Protein AF-A0A8S9TMM4-F1 (afdb_monomer)

Foldseek 3Di:
DVVCPPPVNVVQLVVQDPQDQQDDDPVDPCSVVVRLVSCVVSLVSLCVPPVRVVVRDDPVVNVVSVVVNVVVVLVVVLVVVVPDPPCDPVNVVVSLVVVCVVPVVCVVVPPCVVPPDD

Sequence (118 aa):
MVGLRQENNFAKLRKHTGLLPVKRNVTHWSSTFTMIPRYIRIRSEIKKVETVEELIQTSAKHRKIFDLIKQRKKFESSCLRLQRDGTYMAEIQVMVDALIAEFPVLEGYSYDCAATCI

Solvent-accessible surface area (backbone atoms only — not comparable to full-atom values): 7216 Å² total; per-residue (Å²): 112,73,72,57,66,38,67,71,48,33,60,57,46,51,76,73,37,94,72,70,89,60,73,75,43,88,90,41,72,64,33,53,67,55,28,55,65,48,46,65,68,42,51,71,51,41,65,76,37,76,96,47,38,86,73,54,71,54,71,69,58,48,49,54,51,54,53,52,50,56,54,47,54,54,52,51,55,52,53,58,51,67,72,38,89,88,66,48,70,70,57,51,50,54,54,51,54,54,48,27,74,76,38,61,84,46,54,73,70,74,62,59,78,76,77,74,80,126

Structure (mmCIF, N/CA/C/O backbone):
data_AF-A0A8S9TMM4-F1
#
_entry.id   AF-A0A8S9TMM4-F1
#
loop_
_atom_site.group_PDB
_atom_site.id
_atom_site.type_symbol
_atom_site.label_atom_id
_atom_site.label_alt_id
_atom_site.label_comp_id
_atom_site.label_asym_id
_atom_site.label_entity_id
_atom_site.label_seq_id
_atom_site.pdbx_PDB_ins_code
_atom_site.Cartn_x
_atom_site.Cartn_y
_atom_site.Cartn_z
_atom_site.occupancy
_atom_site.B_iso_or_equiv
_atom_site.auth_seq_id
_atom_site.auth_comp_id
_atom_site.auth_asym_id
_atom_site.auth_atom_id
_atom_site.pdbx_PDB_model_num
ATOM 1 N N . MET A 1 1 ? -1.400 -2.514 13.914 1.00 67.56 1 MET A N 1
ATOM 2 C CA . MET A 1 1 ? -2.578 -3.409 13.774 1.00 67.56 1 MET A CA 1
ATOM 3 C C . MET A 1 1 ? -2.574 -4.610 14.721 1.00 67.56 1 MET A C 1
ATOM 5 O O . MET A 1 1 ? -3.593 -5.278 14.792 1.00 67.56 1 MET A O 1
ATOM 9 N N . VAL A 1 2 ? -1.491 -4.913 15.449 1.00 75.94 2 VAL A N 1
ATOM 10 C CA . VAL A 1 2 ? -1.461 -6.086 16.346 1.00 75.94 2 VAL A CA 1
ATOM 11 C C . VAL A 1 2 ? -2.536 -6.000 17.440 1.00 75.94 2 VAL A C 1
ATOM 13 O O . VAL A 1 2 ? -3.242 -6.978 17.649 1.00 75.94 2 VAL A O 1
ATOM 16 N N . GLY A 1 3 ? -2.749 -4.819 18.034 1.00 78.44 3 GLY A N 1
ATOM 17 C CA . GLY A 1 3 ? -3.767 -4.619 19.077 1.00 78.44 3 GLY A CA 1
ATOM 18 C C . GLY A 1 3 ? -5.225 -4.802 18.625 1.00 78.44 3 GLY A C 1
ATOM 19 O O . GLY A 1 3 ? -6.063 -5.184 19.432 1.00 78.44 3 GLY A O 1
ATOM 20 N N . LEU A 1 4 ? -5.530 -4.650 17.328 1.00 78.19 4 LEU A N 1
ATOM 21 C CA . LEU A 1 4 ? -6.872 -4.926 16.776 1.00 78.19 4 LEU A CA 1
ATOM 22 C C . LEU A 1 4 ? -7.211 -6.423 16.746 1.00 78.19 4 LEU A C 1
ATOM 24 O O . LEU A 1 4 ? -8.367 -6.786 16.558 1.00 78.19 4 LEU A O 1
ATOM 28 N N . ARG A 1 5 ? -6.201 -7.293 16.868 1.00 79.81 5 ARG A N 1
ATOM 29 C CA . ARG A 1 5 ? -6.376 -8.751 16.878 1.00 79.81 5 ARG A CA 1
ATOM 30 C C . ARG A 1 5 ? -6.551 -9.321 18.281 1.00 79.81 5 ARG A C 1
ATOM 32 O O . ARG A 1 5 ? -6.787 -10.514 18.398 1.00 79.81 5 ARG A O 1
ATOM 39 N N . GLN A 1 6 ? -6.405 -8.502 19.321 1.00 85.00 6 GLN A N 1
ATOM 40 C CA . GLN A 1 6 ? -6.726 -8.928 20.680 1.00 85.00 6 GLN A CA 1
ATOM 41 C C . GLN A 1 6 ? -8.215 -9.250 20.765 1.00 85.00 6 GLN A C 1
ATOM 43 O O . GLN A 1 6 ? -9.029 -8.512 20.218 1.00 85.00 6 GLN A O 1
ATOM 48 N N . GLU A 1 7 ? -8.561 -10.321 21.469 1.00 84.38 7 GLU A N 1
ATOM 49 C CA . GLU A 1 7 ? -9.8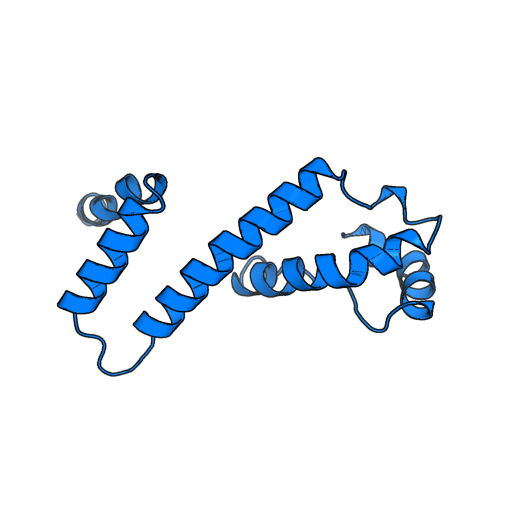99 -10.924 21.478 1.00 84.38 7 GLU A CA 1
ATOM 50 C C . GLU A 1 7 ? -11.011 -9.927 21.843 1.00 84.38 7 GLU A C 1
ATOM 52 O O . GLU A 1 7 ? -12.030 -9.835 21.161 1.00 84.38 7 GLU A O 1
ATOM 57 N N . ASN A 1 8 ? -10.757 -9.073 22.838 1.00 85.88 8 ASN A N 1
ATOM 58 C CA . ASN A 1 8 ? -11.693 -8.034 23.272 1.00 85.88 8 ASN A CA 1
ATOM 59 C C . ASN A 1 8 ? -11.915 -6.953 22.203 1.00 85.88 8 ASN A C 1
ATOM 61 O O . ASN A 1 8 ? -13.049 -6.563 21.922 1.00 85.88 8 ASN A O 1
ATOM 65 N N . ASN A 1 9 ? -10.839 -6.475 21.576 1.00 84.25 9 ASN A N 1
ATOM 66 C CA . ASN A 1 9 ? -10.915 -5.466 20.516 1.00 84.25 9 ASN A CA 1
ATOM 67 C C . ASN A 1 9 ? -11.522 -6.051 19.240 1.00 84.25 9 ASN A C 1
ATOM 69 O O . ASN A 1 9 ? -12.301 -5.396 18.550 1.00 84.25 9 ASN A O 1
ATOM 73 N N . PHE A 1 10 ? -11.206 -7.312 18.967 1.00 83.12 10 PHE A N 1
ATOM 74 C CA . PHE A 1 10 ? -11.743 -8.090 17.870 1.00 83.12 10 PHE A CA 1
ATOM 75 C C . PHE A 1 10 ? -13.256 -8.264 17.995 1.00 83.12 10 PHE A C 1
ATOM 77 O O . PHE A 1 10 ? -13.982 -7.967 17.048 1.00 83.12 10 PHE A O 1
ATOM 84 N N . ALA A 1 11 ? -13.746 -8.682 19.165 1.00 86.56 11 ALA A N 1
ATOM 85 C CA . ALA A 1 11 ? -15.173 -8.858 19.414 1.00 86.56 11 ALA A CA 1
ATOM 86 C C . ALA A 1 11 ? -15.947 -7.546 19.223 1.00 86.56 11 ALA A C 1
ATOM 88 O O . ALA A 1 11 ? -17.033 -7.548 18.647 1.00 86.56 11 ALA A O 1
ATOM 89 N N . LYS A 1 12 ? -15.369 -6.415 19.646 1.00 85.88 12 LYS A N 1
ATOM 90 C CA . LYS A 1 12 ? -15.960 -5.087 19.434 1.00 85.88 12 LYS A CA 1
ATOM 91 C C . LYS A 1 12 ? -15.968 -4.690 17.958 1.00 85.88 12 LYS A C 1
ATOM 93 O O . LYS A 1 12 ? -17.007 -4.291 17.445 1.00 85.88 12 LYS A O 1
ATOM 98 N N . LEU A 1 13 ? -14.850 -4.859 17.253 1.00 85.81 13 LEU A N 1
ATOM 99 C CA . LEU A 1 13 ? -14.743 -4.529 15.830 1.00 85.81 13 LEU A CA 1
ATOM 100 C C . LEU A 1 13 ? -15.678 -5.387 14.962 1.00 85.81 13 LEU A C 1
ATOM 102 O O . LEU A 1 13 ? -16.267 -4.883 14.005 1.00 85.81 13 LEU A O 1
ATOM 106 N N . ARG A 1 14 ? -15.872 -6.661 15.328 1.00 87.69 14 ARG A N 1
ATOM 107 C CA . ARG A 1 14 ? -16.747 -7.605 14.617 1.00 87.69 14 ARG A CA 1
ATOM 108 C C . ARG A 1 14 ? -18.218 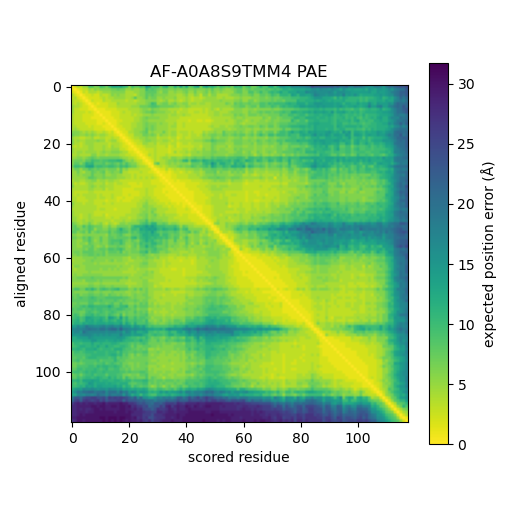-7.179 14.606 1.00 87.69 14 ARG A C 1
ATOM 110 O O . ARG A 1 14 ? -18.944 -7.568 13.697 1.00 87.69 14 ARG A O 1
ATOM 117 N N . LYS A 1 15 ? -18.648 -6.346 15.562 1.00 88.00 15 LYS A N 1
ATOM 118 C CA . LYS A 1 15 ? -19.995 -5.747 15.575 1.00 88.00 15 LYS A CA 1
ATOM 119 C C . LYS A 1 15 ? -20.205 -4.736 14.444 1.00 88.00 15 LYS A C 1
ATOM 121 O O . LYS A 1 15 ? -21.339 -4.513 14.042 1.00 88.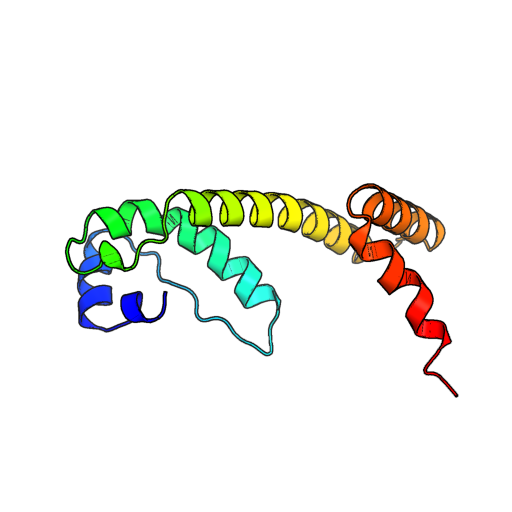00 15 LYS A O 1
ATOM 126 N N . HIS A 1 16 ? -19.127 -4.137 13.935 1.00 86.06 16 HIS A N 1
ATOM 127 C CA . HIS A 1 16 ? -19.177 -3.101 12.901 1.00 86.06 16 HIS A CA 1
ATOM 128 C C . HIS A 1 16 ? -18.733 -3.609 11.525 1.00 86.06 16 HIS A C 1
ATOM 130 O O . HIS A 1 16 ? -19.184 -3.099 10.504 1.00 86.06 16 HIS A O 1
ATOM 136 N N . THR A 1 17 ? -17.860 -4.621 11.465 1.00 86.88 17 THR A N 1
ATOM 137 C CA . THR A 1 17 ? -17.381 -5.176 10.194 1.00 86.88 17 THR A CA 1
ATOM 138 C C . THR A 1 17 ? -17.046 -6.660 10.271 1.00 86.88 17 THR A C 1
ATOM 140 O O . THR A 1 17 ? -16.461 -7.139 11.237 1.00 86.88 17 THR A O 1
ATOM 143 N N . GLY A 1 18 ? -17.347 -7.395 9.196 1.00 85.06 18 GLY A N 1
ATOM 144 C CA . GLY A 1 18 ? -16.855 -8.764 9.000 1.00 85.06 18 GLY A CA 1
ATOM 145 C C . GLY A 1 18 ? -15.392 -8.831 8.540 1.00 85.06 18 GLY A C 1
ATOM 146 O O . GLY A 1 18 ? -14.831 -9.917 8.389 1.00 85.06 18 GLY A O 1
ATOM 147 N N . LEU A 1 19 ? -14.753 -7.687 8.270 1.00 85.88 19 LEU A N 1
ATOM 148 C CA . LEU A 1 19 ? -13.374 -7.638 7.798 1.00 85.88 19 LEU A CA 1
ATOM 149 C C . LEU A 1 19 ? -12.383 -7.595 8.959 1.00 85.88 19 LEU A C 1
ATOM 151 O O . LEU A 1 19 ? -12.486 -6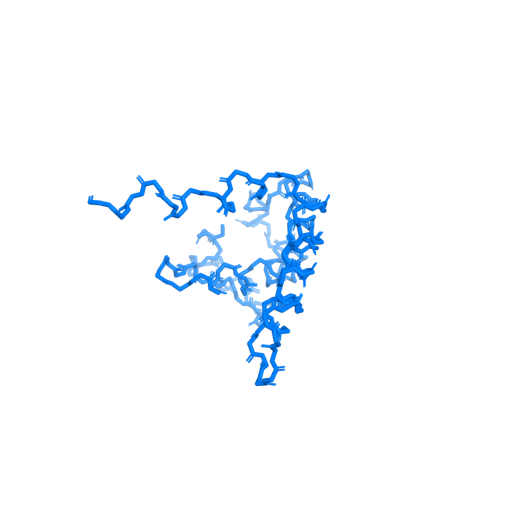.777 9.866 1.00 85.88 19 LEU A O 1
ATOM 155 N N . LEU A 1 20 ? -11.349 -8.431 8.859 1.00 80.81 20 LEU A N 1
ATOM 156 C CA . LEU A 1 20 ? -10.331 -8.567 9.894 1.00 80.81 20 LEU A CA 1
ATOM 157 C C . LEU A 1 20 ? -8.956 -8.075 9.431 1.00 80.81 20 LEU A C 1
ATOM 159 O O . LEU A 1 20 ? -8.631 -8.195 8.243 1.00 80.81 20 LEU A O 1
ATOM 163 N N . PRO A 1 21 ? -8.121 -7.558 10.351 1.00 82.69 21 PRO A N 1
ATOM 164 C CA . PRO A 1 21 ? -6.716 -7.296 10.073 1.00 82.69 21 PRO A CA 1
ATOM 165 C C . PRO A 1 21 ? -5.992 -8.570 9.624 1.00 82.69 21 PRO A C 1
ATOM 167 O O . PRO A 1 21 ? -5.949 -9.561 10.353 1.00 82.69 21 PRO A O 1
ATOM 170 N N . VAL A 1 22 ? -5.364 -8.534 8.450 1.00 85.31 22 VAL A N 1
ATOM 171 C CA . VAL A 1 22 ? -4.538 -9.648 7.957 1.00 85.31 22 VAL A CA 1
ATOM 172 C C . VAL A 1 22 ? -3.211 -9.684 8.716 1.00 85.31 22 VAL A C 1
ATOM 174 O O . VAL A 1 22 ? -2.616 -8.648 9.026 1.00 85.31 22 VAL A O 1
ATOM 177 N N . LYS A 1 23 ? -2.735 -10.890 9.045 1.00 84.56 23 LYS A N 1
ATOM 178 C CA . LYS A 1 23 ? -1.400 -11.082 9.615 1.00 84.56 23 LYS A CA 1
ATOM 179 C C . LYS A 1 23 ? -0.355 -10.970 8.511 1.00 84.56 23 LYS A C 1
ATOM 181 O O . LYS A 1 23 ? -0.438 -11.663 7.504 1.00 84.56 23 LYS A O 1
ATOM 186 N N . ARG A 1 24 ? 0.640 -10.105 8.724 1.00 83.44 24 ARG A N 1
ATOM 187 C CA . ARG A 1 24 ? 1.832 -10.065 7.878 1.00 83.44 24 ARG A CA 1
ATOM 188 C C . ARG A 1 24 ? 2.541 -11.415 7.986 1.00 83.44 24 ARG A C 1
ATOM 190 O O . ARG A 1 24 ? 2.881 -11.839 9.089 1.00 83.44 24 ARG A O 1
ATOM 197 N N . ASN A 1 25 ? 2.741 -12.057 6.846 1.00 84.06 25 ASN A N 1
ATOM 198 C CA . ASN A 1 25 ? 3.600 -13.218 6.690 1.00 84.06 25 ASN A CA 1
ATOM 199 C C . ASN A 1 25 ? 4.946 -12.713 6.154 1.00 84.06 25 ASN A C 1
ATOM 201 O O . ASN A 1 25 ? 4.994 -12.102 5.089 1.00 84.06 25 ASN A O 1
ATOM 205 N N . VAL A 1 26 ? 6.019 -12.911 6.916 1.00 79.38 26 VAL A N 1
ATOM 206 C CA . VAL A 1 26 ? 7.360 -12.430 6.543 1.00 79.38 26 VAL A CA 1
ATOM 207 C C . VAL A 1 26 ? 7.869 -13.159 5.299 1.00 79.38 26 VAL A C 1
ATOM 209 O O . VAL A 1 26 ? 8.429 -12.524 4.412 1.00 79.38 26 VAL A O 1
ATOM 212 N N . THR A 1 27 ? 7.589 -14.457 5.200 1.00 79.88 27 THR A N 1
ATOM 213 C CA . THR A 1 27 ? 8.005 -15.324 4.091 1.00 79.88 27 THR A CA 1
ATOM 214 C C . THR A 1 27 ? 7.231 -15.035 2.808 1.00 79.88 27 THR A C 1
ATOM 216 O O . THR A 1 27 ? 7.756 -15.203 1.716 1.00 79.88 27 THR A O 1
ATOM 219 N N . HIS A 1 28 ? 5.982 -14.573 2.919 1.00 77.75 28 HIS A N 1
ATOM 220 C CA . HIS A 1 28 ? 5.122 -14.340 1.761 1.00 77.75 28 HIS A CA 1
ATOM 221 C C . HIS A 1 28 ? 4.895 -12.848 1.525 1.00 77.75 28 HIS A C 1
ATOM 223 O O . HIS A 1 28 ? 4.047 -12.217 2.170 1.00 77.75 28 HIS A O 1
ATOM 229 N N . TRP A 1 29 ? 5.624 -12.280 0.564 1.00 73.19 29 TRP A N 1
ATOM 230 C CA . TRP A 1 29 ? 5.613 -10.842 0.277 1.00 73.19 29 TRP A CA 1
ATOM 231 C C . TRP A 1 29 ? 4.220 -10.304 -0.090 1.00 73.19 29 TRP A C 1
ATOM 233 O O . TRP A 1 29 ? 3.884 -9.168 0.261 1.00 73.19 29 TRP A O 1
ATOM 243 N N . SER A 1 30 ? 3.336 -11.139 -0.656 1.00 75.56 30 SER A N 1
ATOM 244 C CA . SER A 1 30 ? 1.958 -10.728 -0.969 1.00 75.56 30 SER A CA 1
ATOM 245 C C . SER A 1 30 ? 1.055 -10.521 0.261 1.00 75.56 30 SER A C 1
ATOM 247 O O . SER A 1 30 ? -0.012 -9.907 0.177 1.00 75.56 30 SER A O 1
ATOM 249 N N . SER A 1 31 ? 1.472 -10.969 1.447 1.00 82.25 31 SER A N 1
ATOM 250 C CA . SER A 1 31 ? 0.697 -10.729 2.670 1.00 82.25 31 SER A CA 1
ATOM 251 C C . SER A 1 31 ? 0.634 -9.238 3.024 1.00 82.25 31 SER A C 1
ATOM 253 O O . SER A 1 31 ? -0.410 -8.729 3.431 1.00 82.25 31 SER A O 1
ATOM 255 N N . THR A 1 32 ? 1.722 -8.498 2.790 1.00 81.44 32 THR A N 1
ATOM 256 C CA . THR A 1 32 ? 1.749 -7.038 2.953 1.00 81.44 32 THR A CA 1
ATOM 257 C C . THR A 1 32 ? 0.811 -6.378 1.943 1.00 81.44 32 THR A C 1
ATOM 259 O O . THR A 1 32 ? 0.054 -5.469 2.279 1.00 81.44 32 THR A O 1
ATOM 262 N N . PHE A 1 33 ? 0.791 -6.904 0.721 1.00 77.75 33 PHE A N 1
ATOM 263 C CA . PHE A 1 33 ? -0.060 -6.443 -0.366 1.00 77.75 33 PHE A CA 1
ATOM 264 C C . PHE A 1 33 ? -1.563 -6.620 -0.117 1.00 77.75 33 PHE A C 1
ATOM 266 O O . PHE A 1 33 ? -2.346 -5.785 -0.562 1.00 77.75 33 PHE A O 1
ATOM 273 N N . THR A 1 34 ? -1.975 -7.631 0.646 1.00 84.50 34 THR A N 1
ATOM 274 C CA . THR A 1 34 ? -3.384 -7.826 1.032 1.00 84.50 34 THR A CA 1
ATOM 275 C C . THR A 1 34 ? -3.759 -7.080 2.314 1.00 84.50 34 THR A C 1
ATOM 277 O O . THR A 1 34 ? -4.892 -6.614 2.462 1.00 84.50 34 THR A O 1
ATOM 280 N N . MET A 1 35 ? -2.811 -6.907 3.237 1.00 87.81 35 MET A N 1
ATOM 281 C CA . MET A 1 35 ? -3.036 -6.235 4.517 1.00 87.81 35 MET A CA 1
ATOM 282 C C . MET A 1 35 ? -3.354 -4.744 4.356 1.00 87.81 35 MET A C 1
ATOM 284 O O . MET A 1 35 ? -4.289 -4.249 4.989 1.00 87.81 35 MET A O 1
ATOM 288 N N . ILE A 1 36 ? -2.599 -4.018 3.524 1.00 85.62 36 ILE A N 1
ATOM 289 C CA . ILE A 1 36 ? -2.721 -2.554 3.430 1.00 85.62 36 ILE A CA 1
ATOM 290 C C . ILE A 1 36 ? -4.081 -2.111 2.843 1.00 85.62 36 ILE A C 1
ATOM 292 O O . ILE A 1 36 ? -4.744 -1.277 3.466 1.00 85.62 36 ILE A O 1
ATOM 296 N N . PRO A 1 37 ? -4.580 -2.667 1.719 1.00 86.06 37 PRO A N 1
ATOM 297 C CA . PRO A 1 37 ? -5.908 -2.319 1.208 1.00 86.06 37 PRO A CA 1
ATOM 298 C C . PRO A 1 37 ? -7.023 -2.656 2.203 1.00 86.06 37 PRO A C 1
ATOM 300 O O . PRO A 1 37 ? -8.004 -1.921 2.327 1.00 86.06 37 PRO A O 1
ATOM 303 N N . ARG A 1 38 ? -6.864 -3.752 2.954 1.00 88.62 38 ARG A N 1
ATOM 304 C CA . ARG A 1 38 ? -7.830 -4.160 3.976 1.00 88.62 38 ARG A CA 1
ATOM 305 C C . ARG A 1 38 ? -7.836 -3.207 5.170 1.00 88.62 38 ARG A C 1
ATOM 307 O O . ARG A 1 38 ? -8.910 -2.900 5.674 1.00 88.62 38 ARG A O 1
ATOM 314 N N . TYR A 1 39 ? -6.682 -2.666 5.566 1.00 86.75 39 TYR A N 1
ATOM 315 C CA . TYR A 1 39 ? -6.607 -1.608 6.578 1.00 86.75 39 TYR A CA 1
ATOM 316 C C . TYR A 1 39 ? -7.431 -0.377 6.195 1.00 86.75 39 TYR A C 1
ATOM 318 O O . TYR A 1 39 ? -8.188 0.109 7.029 1.00 86.75 39 TYR A O 1
ATOM 326 N N . ILE A 1 40 ? -7.337 0.099 4.949 1.00 86.44 40 ILE A N 1
ATOM 327 C CA . ILE A 1 40 ? -8.105 1.273 4.500 1.00 86.44 40 ILE A CA 1
ATOM 328 C C . ILE A 1 40 ? -9.607 1.052 4.688 1.00 86.44 40 ILE A C 1
ATOM 330 O O . ILE A 1 40 ? -10.287 1.93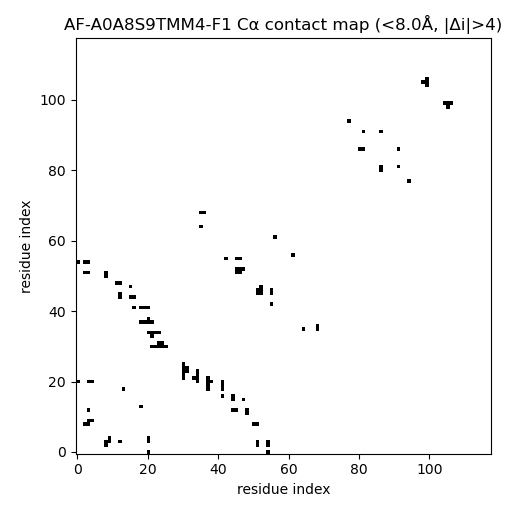8 5.197 1.00 86.44 40 ILE A O 1
ATOM 334 N N . ARG A 1 41 ? -10.103 -0.139 4.336 1.00 88.50 41 ARG A N 1
ATOM 335 C CA . ARG A 1 41 ? -11.522 -0.501 4.480 1.00 88.50 41 ARG A CA 1
ATOM 336 C C . ARG A 1 41 ? -11.966 -0.579 5.940 1.00 88.50 41 ARG A C 1
ATOM 338 O O . ARG A 1 41 ? -13.072 -0.175 6.256 1.00 88.50 41 ARG A O 1
ATOM 345 N N . ILE A 1 42 ? -11.114 -1.094 6.825 1.00 88.44 42 ILE A N 1
ATOM 346 C CA . ILE A 1 42 ? -11.446 -1.252 8.250 1.00 88.44 42 ILE A CA 1
ATOM 347 C C . ILE A 1 42 ? -11.280 0.079 9.006 1.00 88.44 42 ILE A C 1
ATOM 349 O O . ILE A 1 42 ? -11.908 0.285 10.037 1.00 88.44 42 ILE A O 1
ATOM 353 N N . ARG A 1 43 ? -10.479 1.028 8.506 1.00 86.75 43 ARG A N 1
ATOM 354 C CA . ARG A 1 43 ? -10.173 2.281 9.215 1.00 86.75 43 ARG A CA 1
ATOM 355 C C . ARG A 1 43 ? -11.409 3.090 9.623 1.00 86.75 43 ARG A C 1
ATOM 357 O O . ARG A 1 43 ? -11.396 3.651 10.715 1.00 86.75 43 ARG A O 1
ATOM 364 N N . SER A 1 44 ? -12.443 3.168 8.781 1.00 85.75 44 SER A N 1
ATOM 365 C CA . SER A 1 44 ? -13.702 3.853 9.129 1.00 85.75 44 SER A CA 1
ATOM 366 C C . SER A 1 44 ? -14.421 3.181 10.296 1.00 85.75 44 SER A C 1
ATOM 368 O O . SER A 1 44 ? -15.028 3.856 11.117 1.00 85.75 44 SER A O 1
ATOM 370 N N . GLU A 1 45 ? -14.310 1.860 10.385 1.00 87.44 45 GLU A N 1
ATOM 371 C CA . GLU A 1 45 ? -14.973 1.037 11.393 1.00 87.44 45 GLU A CA 1
ATOM 372 C C . GLU A 1 45 ? -14.216 1.052 12.720 1.00 87.44 45 GLU A C 1
ATOM 374 O O . GLU A 1 45 ? -14.837 1.062 13.775 1.00 87.44 45 GLU A O 1
ATOM 379 N N . ILE A 1 46 ? -12.881 1.150 12.685 1.00 85.12 46 ILE A N 1
ATOM 380 C CA . ILE A 1 46 ? -12.061 1.295 13.900 1.00 85.12 46 ILE A CA 1
ATOM 381 C C . ILE A 1 46 ? -12.427 2.582 14.651 1.00 85.12 46 ILE A C 1
ATOM 383 O O . ILE A 1 46 ? -12.488 2.562 15.873 1.00 85.12 46 ILE A O 1
ATOM 387 N N . LYS A 1 47 ? -12.737 3.675 13.937 1.00 83.50 47 LYS A N 1
ATOM 388 C CA . LYS A 1 47 ? -13.168 4.943 14.555 1.00 83.50 47 LYS A CA 1
ATOM 389 C C . LYS A 1 47 ? -14.454 4.829 15.373 1.00 83.50 47 LYS A C 1
ATOM 391 O O . LYS A 1 47 ? -14.703 5.673 16.217 1.00 83.50 47 LYS A O 1
ATOM 396 N N . LYS A 1 48 ? -15.289 3.824 15.103 1.00 83.00 48 LYS A N 1
ATOM 397 C CA . LYS A 1 48 ? -16.551 3.610 15.825 1.00 83.00 48 LYS A CA 1
ATOM 398 C C . LYS A 1 48 ? -16.338 2.888 17.156 1.00 83.00 48 LYS A C 1
ATOM 400 O O . LYS A 1 48 ? -17.274 2.776 17.939 1.00 83.00 48 LYS A O 1
ATOM 405 N N . VAL A 1 49 ? -15.130 2.375 17.402 1.00 80.69 49 VAL A N 1
ATOM 406 C CA . VAL A 1 49 ? -14.792 1.631 18.611 1.00 80.69 49 VAL A CA 1
ATOM 407 C C . VAL A 1 49 ? -13.805 2.450 19.440 1.00 80.69 49 VAL A C 1
ATOM 409 O O . VAL A 1 49 ? -12.601 2.422 19.198 1.00 80.69 49 VAL A O 1
ATOM 412 N N . GLU A 1 50 ? -14.331 3.141 20.448 1.00 75.69 50 GLU A N 1
ATOM 413 C CA . GLU A 1 50 ? -13.606 4.068 21.333 1.00 75.69 50 GLU A CA 1
ATOM 414 C C . GLU A 1 50 ? -12.321 3.456 21.921 1.00 75.69 50 GLU A C 1
ATOM 416 O O . GLU A 1 50 ? -11.252 4.054 21.874 1.00 75.69 50 GLU A O 1
ATOM 421 N N . THR A 1 51 ? -12.361 2.185 22.344 1.00 75.94 51 THR A N 1
ATOM 422 C CA . THR A 1 51 ? -11.196 1.510 22.954 1.00 75.94 51 THR A CA 1
ATOM 423 C C . THR A 1 51 ? -10.049 1.196 21.990 1.00 75.94 51 THR A C 1
ATOM 425 O O . THR A 1 51 ? -9.036 0.637 22.396 1.00 75.94 51 THR A O 1
ATOM 428 N N . VAL A 1 52 ? -10.227 1.455 20.698 1.00 74.69 52 VAL A N 1
ATOM 429 C CA . VAL A 1 52 ? -9.271 1.116 19.633 1.00 74.69 52 VAL A CA 1
ATOM 430 C C . VAL A 1 52 ? -8.973 2.320 18.741 1.00 74.69 52 VAL A C 1
ATOM 432 O O . VAL A 1 52 ? -8.202 2.192 17.787 1.00 74.69 52 VAL A O 1
ATOM 435 N N . GLU A 1 53 ? -9.533 3.488 19.060 1.00 73.50 53 GLU A N 1
ATOM 436 C CA . GLU A 1 53 ? -9.332 4.725 18.309 1.00 73.50 53 GLU A CA 1
ATOM 437 C C . GLU A 1 53 ? -7.864 5.174 18.339 1.00 73.50 53 GLU A C 1
ATOM 439 O O . GLU A 1 53 ? -7.304 5.541 17.305 1.00 73.50 53 GLU A O 1
ATOM 444 N N . GLU A 1 54 ? -7.189 5.010 19.478 1.00 76.12 54 GLU A N 1
ATOM 445 C CA . GLU A 1 54 ? -5.757 5.304 19.642 1.00 76.12 54 GLU A CA 1
ATOM 446 C C . GLU A 1 54 ? -4.852 4.443 18.741 1.00 76.12 54 GLU A C 1
ATOM 448 O O . GLU A 1 54 ? -3.722 4.816 18.422 1.00 76.12 54 GLU A O 1
ATOM 453 N N . LEU A 1 55 ? -5.344 3.287 18.276 1.00 76.12 55 LEU A N 1
ATOM 454 C CA . LEU A 1 55 ? -4.606 2.408 17.363 1.00 76.12 55 LEU A CA 1
ATOM 455 C C . LEU A 1 55 ? -4.680 2.871 15.901 1.00 76.12 55 LEU A C 1
ATOM 457 O O . LEU A 1 55 ? -4.027 2.277 15.028 1.00 76.12 55 LEU A O 1
ATOM 461 N N . ILE A 1 56 ? -5.455 3.919 15.613 1.00 79.69 56 ILE A N 1
ATOM 462 C CA . ILE A 1 56 ? -5.537 4.529 14.292 1.00 79.69 56 ILE A CA 1
ATOM 463 C C . ILE A 1 56 ? -4.284 5.361 14.051 1.00 79.69 56 ILE A C 1
ATOM 465 O O . ILE A 1 56 ? -3.898 6.234 14.820 1.00 79.69 56 ILE A O 1
ATOM 469 N N . GLN A 1 57 ? -3.649 5.126 12.909 1.00 79.69 57 GLN A N 1
ATOM 470 C CA . GLN A 1 57 ? -2.515 5.945 12.520 1.00 79.69 57 GLN A CA 1
ATOM 471 C C . GLN A 1 57 ? -2.955 7.375 12.194 1.00 79.69 57 GLN A C 1
ATOM 473 O O . GLN A 1 57 ? -3.997 7.595 11.564 1.00 79.69 57 GLN A O 1
ATOM 478 N N . THR A 1 58 ? -2.095 8.335 12.535 1.00 85.19 58 THR A N 1
ATOM 479 C CA . THR A 1 58 ? -2.253 9.755 12.208 1.00 85.19 58 THR A CA 1
ATOM 480 C C . THR A 1 58 ? -2.620 9.956 10.736 1.00 85.19 58 THR A C 1
ATOM 482 O O . THR A 1 58 ? -2.147 9.228 9.857 1.00 85.19 58 THR A O 1
ATOM 485 N N . SER A 1 59 ? -3.418 10.986 10.448 1.00 83.56 59 SER A N 1
ATOM 486 C CA . SER A 1 59 ? -3.828 11.363 9.086 1.00 83.56 59 SER A CA 1
ATOM 487 C C . SER A 1 59 ? -2.649 11.432 8.103 1.00 83.56 59 SER A C 1
ATOM 489 O O . SER A 1 59 ? -2.750 10.904 6.998 1.00 83.56 59 SER A O 1
ATOM 491 N N . ALA A 1 60 ? -1.504 11.980 8.524 1.00 86.56 60 ALA A N 1
ATOM 492 C CA . ALA A 1 60 ? -0.280 12.035 7.723 1.00 86.56 60 ALA A CA 1
ATOM 493 C C . ALA A 1 60 ? 0.259 10.642 7.337 1.00 86.56 60 ALA A C 1
ATOM 495 O O . ALA A 1 60 ? 0.585 10.399 6.177 1.00 86.56 60 ALA A O 1
ATOM 496 N N . LYS A 1 61 ? 0.303 9.695 8.285 1.00 87.00 61 LYS A N 1
ATOM 497 C CA . LYS A 1 61 ? 0.722 8.305 8.026 1.00 87.00 61 LYS A CA 1
ATOM 498 C C . LYS A 1 61 ? -0.267 7.594 7.100 1.00 87.00 61 LYS A C 1
ATOM 500 O O . LYS A 1 61 ? 0.139 6.843 6.221 1.00 87.00 61 LYS A O 1
ATOM 505 N N . HIS A 1 62 ? -1.561 7.873 7.257 1.00 87.56 62 HIS A N 1
ATOM 506 C CA . HIS A 1 62 ? -2.597 7.317 6.393 1.00 87.56 62 HIS A CA 1
ATOM 507 C C . HIS A 1 62 ? -2.483 7.799 4.937 1.00 87.56 62 HIS A C 1
ATOM 509 O O . HIS A 1 62 ? -2.647 6.986 4.031 1.00 87.56 62 HIS A O 1
ATOM 515 N N . ARG A 1 63 ? -2.144 9.077 4.707 1.00 89.31 63 ARG A N 1
ATOM 516 C CA . ARG A 1 63 ? -1.861 9.607 3.359 1.00 89.31 63 ARG A CA 1
ATOM 517 C C . ARG A 1 63 ? -0.669 8.895 2.719 1.00 89.31 63 ARG A C 1
ATOM 519 O O . ARG A 1 63 ? -0.821 8.341 1.639 1.00 89.31 63 ARG A O 1
ATOM 526 N N . LYS A 1 64 ? 0.445 8.760 3.454 1.00 89.31 64 LYS A N 1
ATOM 527 C CA . LYS A 1 64 ? 1.619 7.992 2.993 1.00 89.31 64 LYS A CA 1
ATOM 528 C C . LYS A 1 64 ? 1.260 6.554 2.606 1.00 89.31 64 LYS A C 1
ATOM 530 O O . LYS A 1 64 ? 1.733 6.047 1.598 1.00 89.31 64 LYS A O 1
ATOM 535 N N . ILE A 1 65 ? 0.396 5.892 3.378 1.00 88.00 65 ILE A N 1
ATOM 536 C CA . ILE A 1 65 ? -0.099 4.549 3.040 1.00 88.00 65 ILE A CA 1
ATOM 537 C C . ILE A 1 65 ? -0.890 4.537 1.726 1.00 88.00 65 ILE A C 1
ATOM 539 O O . ILE A 1 65 ? -0.751 3.601 0.939 1.00 88.00 65 ILE A O 1
ATOM 543 N N . PHE A 1 66 ? -1.725 5.547 1.492 1.00 87.44 66 PHE A N 1
ATOM 544 C CA . PHE A 1 66 ? -2.472 5.678 0.244 1.00 87.44 66 PHE A CA 1
ATOM 545 C C . PHE A 1 66 ? -1.538 5.850 -0.959 1.00 87.44 66 PHE A C 1
ATOM 547 O O . PHE A 1 66 ? -1.717 5.162 -1.967 1.00 87.44 66 PHE A O 1
ATOM 554 N N . ASP A 1 67 ? -0.514 6.692 -0.825 1.00 88.69 67 ASP A N 1
ATOM 555 C CA . ASP A 1 67 ? 0.492 6.911 -1.868 1.00 88.69 67 ASP A CA 1
ATOM 556 C C . ASP A 1 67 ? 1.259 5.617 -2.179 1.00 88.69 67 ASP A C 1
ATOM 558 O O . ASP A 1 67 ? 1.374 5.223 -3.342 1.00 88.69 67 ASP A O 1
ATOM 562 N N . LEU A 1 68 ? 1.669 4.879 -1.140 1.00 86.50 68 LEU A N 1
ATOM 563 C CA . LEU A 1 68 ? 2.326 3.575 -1.284 1.00 86.50 68 LEU A CA 1
ATOM 564 C C . LEU A 1 68 ? 1.446 2.549 -2.009 1.00 86.50 68 LEU A C 1
ATOM 566 O O . LEU A 1 68 ? 1.945 1.766 -2.814 1.00 86.50 68 LEU A O 1
ATOM 570 N N . ILE A 1 69 ? 0.130 2.537 -1.772 1.00 87.25 69 ILE A N 1
ATOM 571 C CA . ILE A 1 69 ? -0.782 1.644 -2.507 1.00 87.25 69 ILE A CA 1
ATOM 572 C C . ILE A 1 69 ? -0.875 2.032 -3.979 1.00 87.25 69 ILE A C 1
ATOM 574 O O . ILE A 1 69 ? -0.965 1.151 -4.836 1.00 87.25 69 ILE A O 1
ATOM 578 N N . LYS A 1 70 ? -0.872 3.331 -4.284 1.00 87.88 70 LYS A N 1
ATOM 579 C CA . LYS A 1 70 ? -0.904 3.810 -5.667 1.00 87.88 70 LYS A CA 1
ATOM 580 C C . LYS A 1 70 ? 0.351 3.369 -6.417 1.00 87.88 70 LYS A C 1
ATOM 582 O O . LYS A 1 70 ? 0.223 2.816 -7.505 1.00 87.88 70 LYS A O 1
ATOM 587 N N . GLN A 1 71 ? 1.526 3.540 -5.811 1.00 86.69 71 GLN A N 1
ATOM 588 C CA . GLN A 1 71 ? 2.794 3.053 -6.364 1.00 86.69 71 GLN A CA 1
ATOM 589 C C . GLN A 1 71 ? 2.774 1.530 -6.527 1.00 86.69 71 GLN A C 1
ATOM 591 O O . GLN A 1 71 ? 3.011 1.021 -7.618 1.00 86.69 71 GLN A O 1
ATOM 596 N N . ARG A 1 72 ? 2.362 0.795 -5.486 1.00 83.88 72 ARG A N 1
ATOM 597 C CA . ARG A 1 72 ? 2.202 -0.665 -5.530 1.00 83.88 72 ARG A CA 1
ATOM 598 C C . ARG A 1 72 ? 1.358 -1.135 -6.718 1.00 83.88 72 ARG A C 1
ATOM 600 O O . ARG A 1 72 ? 1.733 -2.106 -7.359 1.00 83.88 72 ARG A O 1
ATOM 607 N N . LYS A 1 73 ? 0.207 -0.508 -6.989 1.00 86.00 73 LYS A N 1
ATOM 608 C CA . LYS A 1 73 ? -0.681 -0.926 -8.091 1.00 86.00 73 LYS A CA 1
ATOM 609 C C . LYS A 1 73 ? -0.006 -0.820 -9.461 1.00 86.00 73 LYS A C 1
ATOM 611 O O . LYS A 1 73 ? -0.301 -1.631 -10.333 1.00 86.00 73 LYS A O 1
ATOM 616 N N . LYS A 1 74 ? 0.891 0.153 -9.643 1.00 85.50 74 LYS A N 1
ATOM 617 C CA . LYS A 1 74 ? 1.681 0.289 -10.873 1.00 85.50 74 LYS A CA 1
ATOM 618 C C . LYS A 1 74 ? 2.642 -0.888 -11.026 1.00 85.50 74 LYS A C 1
ATOM 620 O O . LYS A 1 74 ? 2.586 -1.573 -12.039 1.00 85.50 74 LYS A O 1
ATOM 625 N N . PHE A 1 75 ? 3.400 -1.202 -9.973 1.00 84.94 75 PHE A N 1
ATOM 626 C CA . PHE A 1 75 ? 4.273 -2.381 -9.953 1.00 84.94 75 PHE A CA 1
ATOM 627 C C . PHE A 1 75 ? 3.507 -3.686 -10.171 1.00 84.94 75 PHE A C 1
ATOM 629 O O . PHE A 1 75 ? 3.937 -4.516 -10.958 1.00 84.94 75 PHE A O 1
ATOM 636 N N . GLU A 1 76 ? 2.351 -3.862 -9.529 1.00 85.81 76 GLU A N 1
ATOM 637 C CA . GLU A 1 76 ? 1.508 -5.049 -9.707 1.00 85.81 76 GLU A CA 1
ATOM 638 C C . GLU A 1 76 ? 1.078 -5.219 -11.170 1.00 85.81 76 GLU A C 1
ATOM 640 O O . GLU A 1 76 ? 1.165 -6.321 -11.703 1.00 85.81 76 GLU A O 1
ATOM 645 N N . SER A 1 77 ? 0.700 -4.134 -11.853 1.00 86.00 77 SER A N 1
ATOM 646 C CA . SER A 1 77 ? 0.388 -4.174 -13.285 1.00 86.00 77 SER A CA 1
ATOM 647 C C . SER A 1 77 ? 1.594 -4.571 -14.142 1.00 86.00 77 SER A C 1
ATOM 649 O O . SER A 1 77 ? 1.423 -5.326 -15.098 1.00 86.00 77 SER A O 1
ATOM 651 N N . SER A 1 78 ? 2.793 -4.072 -13.828 1.00 84.69 78 SER A N 1
ATOM 652 C CA . SER A 1 78 ? 4.020 -4.419 -14.556 1.00 84.69 78 SER A CA 1
ATOM 653 C C . SER A 1 78 ? 4.429 -5.874 -14.312 1.00 84.69 78 SER A C 1
ATOM 655 O O . SER A 1 78 ? 4.682 -6.602 -15.267 1.00 84.69 78 SER A O 1
ATOM 657 N N . CYS A 1 79 ? 4.398 -6.346 -13.061 1.00 84.19 79 CYS A N 1
ATOM 658 C CA . CYS A 1 79 ? 4.679 -7.742 -12.716 1.00 84.19 79 CYS A CA 1
ATOM 659 C C . CYS A 1 79 ? 3.693 -8.705 -13.390 1.00 84.19 79 CYS A C 1
ATOM 661 O O . CYS A 1 79 ? 4.105 -9.725 -13.929 1.00 84.19 79 CYS A O 1
ATOM 663 N N . LEU A 1 80 ? 2.397 -8.375 -13.397 1.00 86.31 80 LEU A N 1
ATOM 664 C CA . LEU A 1 80 ? 1.387 -9.189 -14.076 1.00 86.31 80 LEU A CA 1
ATOM 665 C C . LEU A 1 80 ? 1.578 -9.212 -15.593 1.00 86.31 80 LEU A C 1
ATOM 667 O O . LEU A 1 80 ? 1.212 -10.200 -16.219 1.00 86.31 80 LEU A O 1
ATOM 671 N N . ARG A 1 81 ? 2.122 -8.146 -16.196 1.00 85.06 81 ARG A N 1
ATOM 672 C CA . ARG A 1 81 ? 2.489 -8.147 -17.618 1.00 85.06 81 ARG A CA 1
ATOM 673 C C . ARG A 1 81 ? 3.671 -9.082 -17.865 1.00 85.06 81 ARG A C 1
ATOM 675 O O . ARG A 1 81 ? 3.566 -9.924 -18.740 1.00 85.06 81 ARG A O 1
ATOM 682 N N . LEU A 1 82 ? 4.721 -8.971 -17.050 1.00 85.25 82 LEU A N 1
ATOM 683 C CA . LEU A 1 82 ? 5.927 -9.804 -17.123 1.00 85.25 82 LEU A CA 1
ATOM 684 C C . LEU A 1 82 ? 5.644 -11.302 -16.960 1.00 85.25 82 LEU A C 1
ATOM 686 O O . LEU A 1 82 ? 6.336 -12.124 -17.544 1.00 85.25 82 LEU A O 1
ATOM 690 N N . GLN A 1 83 ? 4.636 -11.661 -16.165 1.00 85.06 83 GLN A N 1
ATOM 691 C CA . GLN A 1 83 ? 4.242 -13.053 -15.930 1.00 85.06 83 GLN A CA 1
ATOM 692 C C . GLN A 1 83 ? 3.419 -13.672 -17.069 1.00 85.06 83 GLN A C 1
ATOM 694 O O . GLN A 1 83 ? 3.068 -14.846 -16.974 1.00 85.06 83 GLN A O 1
ATOM 699 N N . ARG A 1 84 ? 3.055 -12.914 -18.112 1.00 87.75 84 ARG A N 1
ATOM 700 C CA . ARG A 1 84 ? 2.317 -13.465 -19.255 1.00 87.75 84 ARG A CA 1
ATOM 701 C C . ARG A 1 84 ? 3.250 -14.246 -20.169 1.00 87.75 84 ARG A C 1
ATOM 703 O O . ARG A 1 84 ? 4.347 -13.784 -20.494 1.00 87.75 84 ARG A O 1
ATOM 710 N N . ASP A 1 85 ? 2.749 -15.375 -20.654 1.00 80.69 85 ASP A N 1
ATOM 711 C CA . ASP A 1 85 ? 3.396 -16.131 -21.718 1.00 80.69 85 ASP A CA 1
ATOM 712 C C . ASP A 1 85 ? 3.533 -15.256 -22.973 1.00 80.69 85 ASP A C 1
ATOM 714 O O . ASP A 1 85 ? 2.600 -14.549 -23.360 1.00 80.69 85 ASP A O 1
ATOM 718 N N . GLY A 1 86 ? 4.714 -15.289 -23.594 1.00 82.06 86 GLY A N 1
ATOM 719 C CA . GLY A 1 86 ? 5.015 -14.511 -24.800 1.00 82.06 86 GLY A CA 1
ATOM 720 C C . GLY A 1 86 ? 5.555 -13.098 -24.564 1.00 82.06 86 GLY A C 1
ATOM 721 O O . GLY A 1 86 ? 5.618 -12.329 -25.516 1.00 82.06 86 GLY A O 1
ATOM 722 N N . THR A 1 87 ? 5.968 -12.749 -23.340 1.00 83.06 87 THR A N 1
ATOM 723 C CA . THR A 1 87 ? 6.681 -11.483 -23.089 1.00 83.06 87 THR A CA 1
ATOM 724 C C . THR A 1 87 ? 8.115 -11.570 -23.623 1.00 83.06 87 THR A C 1
ATOM 726 O O . THR A 1 87 ? 8.924 -12.356 -23.125 1.00 83.06 87 THR A O 1
ATOM 729 N N . TYR A 1 88 ? 8.446 -10.768 -24.636 1.00 86.75 88 TYR A N 1
ATOM 730 C CA . TYR A 1 88 ? 9.786 -10.764 -25.237 1.00 86.75 88 TYR A CA 1
ATOM 731 C C . TYR A 1 88 ? 10.772 -9.925 -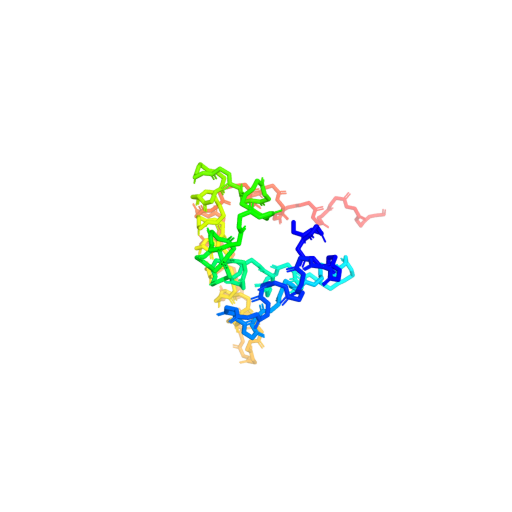24.419 1.00 86.75 88 TYR A C 1
ATOM 733 O O . TYR A 1 88 ? 10.396 -8.916 -23.828 1.00 86.75 88 TYR A O 1
ATOM 741 N N . MET A 1 89 ? 12.065 -10.269 -24.456 1.00 86.56 89 MET A N 1
ATOM 742 C CA . MET A 1 89 ? 13.112 -9.526 -23.729 1.00 86.56 89 MET A CA 1
ATOM 743 C C . MET A 1 89 ? 13.135 -8.023 -24.049 1.00 86.56 89 MET A C 1
ATOM 745 O O . MET A 1 89 ? 13.336 -7.214 -23.149 1.00 86.56 89 MET A O 1
ATOM 749 N N . ALA A 1 90 ? 12.860 -7.633 -25.298 1.00 87.69 90 ALA A N 1
ATOM 750 C CA . ALA A 1 90 ? 12.766 -6.223 -25.682 1.00 87.69 90 ALA A CA 1
ATOM 751 C C . ALA A 1 90 ? 11.621 -5.490 -24.953 1.00 87.69 90 ALA A C 1
ATOM 753 O O . ALA A 1 90 ? 11.777 -4.347 -24.534 1.00 87.69 90 ALA A O 1
ATOM 754 N N . GLU A 1 91 ? 10.482 -6.156 -24.745 1.00 85.94 91 GLU A N 1
ATOM 755 C CA . GLU A 1 91 ? 9.355 -5.598 -23.989 1.00 85.94 91 GLU A CA 1
ATOM 756 C C . GLU A 1 91 ? 9.681 -5.499 -22.496 1.00 85.94 91 GLU A C 1
ATOM 758 O O . GLU A 1 91 ? 9.294 -4.529 -21.843 1.00 85.94 91 GLU A O 1
ATOM 763 N N . ILE A 1 92 ? 10.423 -6.476 -21.960 1.00 87.12 92 ILE A N 1
ATOM 764 C CA . ILE A 1 92 ? 10.931 -6.440 -20.582 1.00 87.12 92 ILE A CA 1
ATOM 765 C C . ILE A 1 92 ? 11.824 -5.220 -20.386 1.00 87.12 92 ILE A C 1
ATOM 767 O O . ILE A 1 92 ? 11.613 -4.476 -19.432 1.00 87.12 92 ILE A O 1
ATOM 771 N N . GLN A 1 93 ? 12.766 -4.985 -21.300 1.00 88.69 93 GLN A N 1
ATOM 772 C CA . GLN A 1 93 ? 13.689 -3.858 -21.217 1.00 88.69 93 GLN A CA 1
ATOM 773 C C . GLN A 1 93 ? 12.939 -2.520 -21.213 1.00 88.69 93 GLN A C 1
ATOM 775 O O . GLN A 1 93 ? 13.106 -1.736 -20.286 1.00 88.69 93 GLN A O 1
ATOM 780 N N . VAL A 1 94 ? 11.993 -2.323 -22.140 1.00 89.94 94 VAL A N 1
ATOM 781 C CA . VAL A 1 94 ? 11.143 -1.117 -22.173 1.00 89.94 94 VAL A CA 1
ATOM 782 C C . VAL A 1 94 ? 10.347 -0.937 -20.875 1.00 89.94 94 VAL A C 1
ATOM 784 O O . VAL A 1 94 ? 10.213 0.181 -20.374 1.00 89.94 94 VAL A O 1
ATOM 787 N N . MET A 1 95 ? 9.804 -2.018 -20.305 1.00 88.06 95 MET A N 1
ATOM 788 C CA . MET A 1 95 ? 9.074 -1.947 -19.035 1.00 88.06 95 MET A CA 1
ATOM 789 C C . MET A 1 95 ? 9.980 -1.587 -17.855 1.00 88.06 95 MET A C 1
ATOM 791 O O . MET A 1 95 ? 9.559 -0.826 -16.982 1.00 88.06 95 MET A O 1
ATOM 795 N N . VAL A 1 96 ? 11.194 -2.135 -17.811 1.00 86.06 96 VAL A N 1
ATOM 796 C CA . VAL A 1 96 ? 12.179 -1.842 -16.765 1.00 86.06 96 VAL A CA 1
ATOM 797 C C . VAL A 1 96 ? 12.662 -0.398 -16.882 1.00 86.06 96 VAL A C 1
ATOM 799 O O . VAL A 1 96 ? 12.617 0.319 -15.886 1.00 86.06 96 VAL A O 1
ATOM 802 N N . ASP A 1 97 ? 12.999 0.070 -18.083 1.00 89.94 97 ASP A N 1
ATOM 803 C CA . ASP A 1 97 ? 13.418 1.454 -18.331 1.00 89.94 97 ASP A CA 1
ATOM 804 C C . ASP A 1 97 ? 12.320 2.451 -17.932 1.00 89.94 97 ASP A C 1
ATOM 806 O O . ASP A 1 97 ? 12.584 3.452 -17.263 1.00 89.94 97 ASP A O 1
ATOM 810 N N . ALA A 1 98 ? 11.058 2.148 -18.259 1.00 89.31 98 ALA A N 1
ATOM 811 C CA . ALA A 1 98 ? 9.916 2.957 -17.839 1.00 89.31 98 ALA A CA 1
ATOM 812 C C . ALA A 1 98 ? 9.749 2.995 -16.308 1.00 89.31 98 ALA A C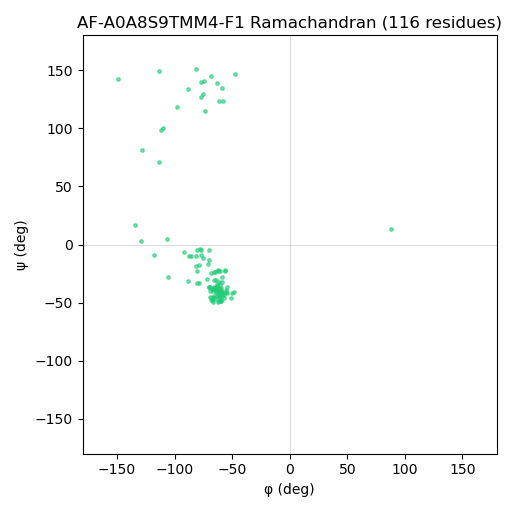 1
ATOM 814 O O . ALA A 1 98 ? 9.411 4.041 -15.748 1.00 89.31 98 ALA A O 1
ATOM 815 N N . LEU A 1 99 ? 9.998 1.877 -15.616 1.00 89.31 99 LEU A N 1
ATOM 816 C CA . LEU A 1 99 ? 9.971 1.825 -14.153 1.00 89.31 99 LEU A CA 1
ATOM 817 C C . LEU A 1 99 ? 11.132 2.604 -13.528 1.00 89.31 99 LEU A C 1
ATOM 819 O O . LEU A 1 99 ? 10.907 3.282 -12.530 1.00 89.31 99 LEU A O 1
ATOM 823 N N . ILE A 1 100 ? 12.338 2.541 -14.097 1.00 90.12 100 ILE A N 1
ATOM 824 C CA . ILE A 1 100 ? 13.504 3.306 -13.628 1.00 90.12 100 ILE A CA 1
ATOM 825 C C . ILE A 1 100 ? 13.264 4.807 -13.815 1.00 90.12 100 ILE A C 1
ATOM 827 O O . ILE A 1 100 ? 13.495 5.583 -12.890 1.00 90.12 100 ILE A O 1
ATOM 831 N N . ALA A 1 101 ? 12.712 5.217 -14.960 1.00 91.06 101 ALA A N 1
ATOM 832 C CA . ALA A 1 101 ? 12.359 6.612 -15.215 1.00 91.06 101 ALA A CA 1
ATOM 833 C C . ALA A 1 101 ? 11.313 7.145 -14.217 1.00 91.06 101 ALA A C 1
ATOM 835 O O . ALA A 1 101 ? 11.389 8.295 -13.783 1.00 91.06 101 ALA A O 1
ATOM 836 N N . GLU A 1 102 ? 10.335 6.319 -13.831 1.00 89.19 102 GLU A N 1
ATOM 837 C CA . GLU A 1 102 ? 9.310 6.701 -12.855 1.00 89.19 102 GLU A CA 1
ATOM 838 C C . GLU A 1 102 ? 9.805 6.626 -11.398 1.00 89.19 102 GLU A C 1
ATOM 840 O O . GLU A 1 102 ? 9.393 7.419 -10.546 1.00 89.19 102 GLU A O 1
ATOM 845 N N . PHE A 1 103 ? 10.699 5.683 -11.106 1.00 87.62 103 PHE A N 1
ATOM 846 C CA . PHE A 1 103 ? 11.265 5.440 -9.786 1.00 87.62 103 PHE A CA 1
ATOM 847 C C . PHE A 1 103 ? 12.796 5.399 -9.878 1.00 87.62 103 PHE A C 1
ATOM 849 O O . PHE A 1 103 ? 13.368 4.309 -9.836 1.00 87.62 103 PHE A O 1
ATOM 856 N N . PRO A 1 104 ? 13.479 6.562 -9.899 1.00 87.44 104 PRO A N 1
ATOM 857 C CA . PRO A 1 104 ? 14.940 6.629 -10.042 1.00 87.44 104 PRO A CA 1
ATOM 858 C C . PRO A 1 104 ? 15.711 5.837 -8.978 1.00 87.44 104 PRO A C 1
ATOM 860 O O . PRO A 1 104 ? 16.824 5.386 -9.205 1.00 87.44 104 PRO A O 1
ATOM 863 N N . VAL A 1 105 ? 15.090 5.584 -7.820 1.00 86.19 105 VAL A N 1
ATOM 864 C CA . VAL A 1 105 ? 15.633 4.698 -6.774 1.00 86.19 105 VAL A CA 1
ATOM 865 C C . VAL A 1 105 ? 15.940 3.276 -7.274 1.00 86.19 105 VAL A C 1
ATOM 867 O O . VAL A 1 105 ? 16.734 2.577 -6.655 1.00 86.19 105 VAL A O 1
ATOM 870 N N . LEU A 1 106 ? 15.315 2.834 -8.370 1.00 83.06 106 LEU A N 1
ATOM 871 C CA . LEU A 1 106 ? 15.542 1.521 -8.974 1.00 83.06 106 LEU A CA 1
ATOM 872 C C . LEU A 1 106 ? 16.822 1.447 -9.811 1.00 83.06 106 LEU A C 1
ATOM 874 O O . LEU A 1 106 ? 17.290 0.341 -10.063 1.00 83.06 106 LEU A O 1
ATOM 878 N N . GLU A 1 107 ? 17.395 2.582 -10.218 1.00 81.00 107 GLU A N 1
ATOM 879 C CA . GLU A 1 107 ? 18.559 2.623 -11.110 1.00 81.00 107 GLU A CA 1
ATOM 880 C C . GLU A 1 107 ? 19.757 1.857 -10.526 1.00 81.00 107 GLU A C 1
ATOM 882 O O . GLU A 1 107 ? 20.378 1.053 -11.218 1.00 81.00 107 GLU A O 1
ATOM 887 N N . GLY A 1 108 ? 20.008 1.998 -9.219 1.00 77.12 108 GLY A N 1
ATOM 888 C CA . GLY A 1 108 ? 21.085 1.279 -8.528 1.00 77.12 108 GLY A CA 1
ATOM 889 C C . GLY A 1 108 ? 20.894 -0.241 -8.464 1.00 77.12 108 GLY A C 1
ATOM 890 O O . GLY A 1 108 ? 21.867 -0.976 -8.384 1.00 77.12 108 GLY A O 1
ATOM 891 N N . TYR A 1 109 ? 19.659 -0.740 -8.564 1.00 69.69 109 TYR A N 1
ATOM 892 C CA . TYR A 1 109 ? 19.371 -2.178 -8.487 1.00 69.69 109 TYR A CA 1
ATOM 893 C C . TYR A 1 109 ? 19.473 -2.895 -9.841 1.00 69.69 109 TYR A C 1
ATOM 895 O O . TYR A 1 109 ? 19.422 -4.124 -9.881 1.00 69.69 109 TYR A O 1
ATOM 903 N N . SER A 1 110 ? 19.608 -2.156 -10.949 1.00 58.00 110 SER A N 1
ATOM 904 C CA . SER A 1 110 ? 19.643 -2.726 -12.303 1.00 58.00 110 SER A CA 1
ATOM 905 C C . SER A 1 110 ? 21.020 -3.270 -12.707 1.00 58.00 110 SER A C 1
ATOM 907 O O . SER A 1 110 ? 21.101 -4.060 -13.647 1.00 58.00 110 SER A O 1
ATOM 909 N N . TYR A 1 111 ? 22.095 -2.869 -12.017 1.00 52.72 111 TYR A N 1
ATOM 910 C CA . TYR A 1 111 ? 23.480 -3.156 -12.423 1.00 52.72 111 TYR A CA 1
ATOM 911 C C . TYR A 1 111 ? 24.273 -4.013 -11.419 1.00 52.72 111 TYR A C 1
ATOM 913 O O . TYR A 1 111 ? 25.338 -4.526 -11.759 1.00 52.72 111 TYR A O 1
ATOM 921 N N . ASP A 1 112 ? 23.741 -4.258 -10.218 1.00 45.06 112 ASP A N 1
ATOM 922 C CA . ASP A 1 112 ? 24.467 -4.960 -9.145 1.00 45.06 112 ASP A CA 1
ATOM 923 C C . ASP A 1 112 ? 24.547 -6.490 -9.316 1.00 45.06 112 ASP A C 1
ATOM 925 O O . ASP A 1 112 ? 25.307 -7.157 -8.616 1.00 45.06 11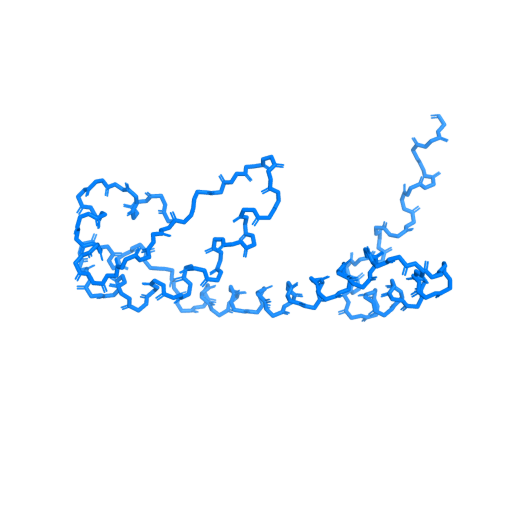2 ASP A O 1
ATOM 929 N N . CYS A 1 113 ? 23.832 -7.084 -10.277 1.00 42.69 113 CYS A N 1
ATOM 930 C CA . CYS A 1 113 ? 23.903 -8.534 -10.507 1.00 42.69 113 CYS A CA 1
ATOM 931 C C . CYS A 1 113 ? 25.201 -8.978 -11.219 1.00 42.69 113 CYS A C 1
ATOM 933 O O . CYS A 1 113 ? 25.520 -10.164 -11.230 1.00 42.69 113 CYS A O 1
ATOM 935 N N . ALA A 1 114 ? 25.989 -8.043 -11.765 1.00 41.69 114 ALA A N 1
ATOM 936 C CA . ALA A 1 114 ? 27.280 -8.348 -12.390 1.00 41.69 114 ALA A CA 1
ATOM 937 C C . ALA A 1 114 ? 28.462 -8.406 -11.396 1.00 41.69 114 ALA A C 1
ATOM 939 O O . ALA A 1 114 ? 29.542 -8.847 -11.777 1.00 41.69 114 ALA A O 1
ATOM 940 N N . ALA A 1 115 ? 28.286 -7.992 -10.133 1.00 43.34 115 ALA A N 1
ATOM 941 C CA . ALA A 1 115 ? 29.390 -7.826 -9.177 1.00 43.34 115 ALA A CA 1
ATOM 942 C C . ALA A 1 115 ? 29.479 -8.909 -8.078 1.00 43.34 115 ALA A C 1
ATOM 944 O O . ALA A 1 115 ? 30.307 -8.792 -7.178 1.00 43.34 115 ALA A O 1
ATOM 945 N N . THR A 1 116 ? 28.649 -9.961 -8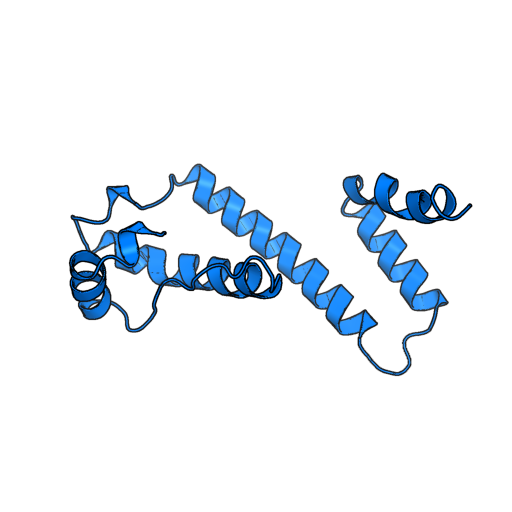.105 1.00 39.53 116 THR A N 1
ATOM 946 C CA . THR A 1 116 ? 28.680 -11.027 -7.071 1.00 39.53 116 THR A CA 1
ATOM 947 C C . THR A 1 116 ? 28.629 -12.455 -7.627 1.00 39.53 116 THR A C 1
ATOM 949 O O . THR A 1 116 ? 28.390 -13.403 -6.885 1.00 39.53 116 THR A O 1
ATOM 952 N N . CYS A 1 117 ? 28.901 -12.631 -8.921 1.00 31.23 117 CYS A N 1
ATOM 953 C CA . CYS A 1 117 ? 29.181 -13.941 -9.514 1.00 31.23 117 CYS A CA 1
ATOM 954 C C . CYS A 1 117 ? 30.636 -14.006 -10.003 1.00 31.23 117 CYS A C 1
ATOM 956 O O . CYS A 1 117 ? 30.884 -14.009 -11.206 1.00 31.23 117 CYS A O 1
ATOM 958 N N . ILE A 1 118 ? 31.579 -14.055 -9.057 1.00 37.78 118 ILE A N 1
ATOM 959 C CA . ILE A 1 118 ? 32.870 -14.755 -9.177 1.00 37.78 118 ILE A CA 1
ATOM 960 C C . ILE A 1 118 ? 33.068 -15.528 -7.876 1.00 37.78 118 ILE A C 1
ATOM 962 O O . ILE A 1 118 ? 32.854 -14.910 -6.808 1.00 37.78 118 ILE A O 1
#

Organism: Phytophthora infestans (NCBI:txid4787)

Mean predicted aligned error: 8.54 Å

Radius of gyration: 19.3 Å; Cα contacts (8 Å, |Δi|>4): 65; chains: 1; bounding box: 53×28×49 Å

pLDDT: mean 81.03, std 11.81, range [31.23, 91.06]

Secondary structure (DSSP, 8-state):
-GGGGSHHHHHHHHTT-S--PPPPPSS-THHHHHHHHHHHHHHHHHTT-GGGGGGSPPHHHHHHHHHHHHHHHHHHHHHHHHTSTT--HHHHHHHHHHHHHH-GGGGGGSSGGGSS--